Protein AF-A0A976PGD7-F1 (afdb_monomer_lite)

Structure (mmCIF, N/CA/C/O backbone):
data_AF-A0A976PGD7-F1
#
_entry.id   AF-A0A976PGD7-F1
#
loop_
_atom_site.group_PDB
_atom_site.id
_atom_site.type_symbol
_atom_site.label_atom_id
_atom_site.label_alt_id
_atom_site.label_comp_id
_atom_site.label_asym_id
_atom_site.label_entity_id
_atom_site.label_seq_id
_atom_site.pdbx_PDB_ins_code
_atom_site.Cartn_x
_atom_site.Cartn_y
_atom_site.Cartn_z
_atom_site.occupancy
_atom_site.B_iso_or_equiv
_atom_site.auth_seq_id
_atom_site.auth_comp_id
_atom_site.auth_asym_id
_atom_site.auth_atom_id
_atom_site.pdbx_PDB_model_num
ATOM 1 N N . GLU A 1 1 ? 12.360 20.335 -8.677 1.00 41.72 1 GLU A N 1
ATOM 2 C CA . GLU A 1 1 ? 13.414 20.911 -9.540 1.00 41.72 1 GLU A CA 1
ATOM 3 C C . GLU A 1 1 ? 13.644 20.012 -10.758 1.00 41.72 1 GLU A C 1
ATOM 5 O O . GLU A 1 1 ? 14.306 18.990 -10.664 1.00 41.72 1 GLU A O 1
ATOM 10 N N . LYS A 1 2 ? 13.002 20.322 -11.894 1.00 39.16 2 LYS A N 1
ATOM 11 C CA . LYS A 1 2 ? 12.991 19.488 -13.119 1.00 39.16 2 LYS A CA 1
ATOM 12 C C . LYS A 1 2 ? 13.872 20.065 -14.247 1.00 39.16 2 LYS A C 1
ATOM 14 O O . LYS A 1 2 ? 13.615 19.816 -15.417 1.00 39.16 2 LYS A O 1
ATOM 19 N N . GLY A 1 3 ? 14.893 20.855 -13.900 1.00 36.91 3 GLY A N 1
ATOM 20 C CA . GLY A 1 3 ? 15.745 21.578 -14.861 1.00 36.91 3 GLY A CA 1
ATOM 21 C C . GLY A 1 3 ? 17.116 20.948 -15.141 1.00 36.91 3 GLY A C 1
ATOM 22 O O . GLY A 1 3 ? 17.733 21.267 -16.152 1.00 36.91 3 GLY A O 1
ATOM 23 N N . ASN A 1 4 ? 17.591 20.025 -14.296 1.00 44.09 4 ASN A N 1
ATOM 24 C CA . ASN A 1 4 ? 18.990 19.574 -14.355 1.00 44.09 4 ASN A CA 1
ATOM 25 C C . ASN A 1 4 ? 19.287 18.521 -15.437 1.00 44.09 4 ASN A C 1
ATOM 27 O O . ASN A 1 4 ? 20.397 18.477 -15.956 1.00 44.09 4 ASN A O 1
ATOM 31 N N . ASN A 1 5 ? 18.316 17.694 -15.836 1.00 38.00 5 ASN A N 1
ATOM 32 C CA . ASN A 1 5 ? 18.586 16.602 -16.786 1.00 38.00 5 ASN A CA 1
ATOM 33 C C . ASN A 1 5 ? 18.772 17.072 -18.238 1.00 38.00 5 ASN A C 1
ATOM 35 O O . ASN A 1 5 ? 19.527 16.457 -18.988 1.00 38.00 5 ASN A O 1
ATOM 39 N N . ILE A 1 6 ? 18.126 18.172 -18.638 1.00 45.34 6 ILE A N 1
ATOM 40 C CA . ILE A 1 6 ? 18.231 18.709 -20.007 1.00 45.34 6 ILE A CA 1
ATOM 41 C C . ILE A 1 6 ? 19.597 19.380 -20.223 1.00 45.34 6 ILE A C 1
ATOM 43 O O . ILE A 1 6 ? 20.190 19.242 -21.293 1.00 45.34 6 ILE A O 1
ATOM 47 N N . HIS A 1 7 ? 20.131 20.052 -19.197 1.00 39.59 7 HIS A N 1
ATOM 48 C CA . HIS A 1 7 ? 21.458 20.672 -19.247 1.00 39.59 7 HIS A CA 1
ATOM 49 C C . HIS A 1 7 ? 22.585 19.633 -19.338 1.00 39.59 7 HIS A C 1
ATOM 51 O O . HIS A 1 7 ? 23.458 19.768 -20.192 1.00 39.59 7 HIS A O 1
ATOM 57 N N . ILE A 1 8 ? 22.504 18.541 -18.565 1.00 43.41 8 ILE A N 1
ATOM 58 C CA . ILE A 1 8 ? 23.492 17.446 -18.605 1.00 43.41 8 ILE A CA 1
ATOM 59 C C . ILE A 1 8 ? 23.543 16.786 -19.994 1.00 43.41 8 ILE A C 1
ATOM 61 O O . ILE A 1 8 ? 24.615 16.411 -20.472 1.00 43.41 8 ILE A O 1
ATOM 65 N N . PHE A 1 9 ? 22.396 16.658 -20.671 1.00 40.41 9 PHE A N 1
ATOM 66 C CA . PHE A 1 9 ? 22.337 16.093 -22.023 1.00 40.41 9 PHE A CA 1
ATOM 67 C C . PHE A 1 9 ? 22.972 17.022 -23.067 1.00 40.41 9 PHE A C 1
ATOM 69 O O . PHE A 1 9 ? 23.725 16.555 -23.922 1.00 40.41 9 PHE A O 1
ATOM 76 N N . LYS A 1 10 ? 22.725 18.338 -22.969 1.00 41.41 10 LYS A N 1
ATOM 77 C CA . LYS A 1 10 ? 23.320 19.346 -23.863 1.00 41.41 10 LYS A CA 1
ATOM 78 C C . LYS A 1 10 ? 24.846 19.409 -23.746 1.00 41.41 10 LYS A C 1
ATOM 80 O O . LYS A 1 10 ? 25.516 19.495 -24.769 1.00 41.41 10 LYS A O 1
ATOM 85 N N . GLU A 1 11 ? 25.402 19.306 -22.539 1.00 38.56 11 GLU A N 1
ATOM 86 C CA . GLU A 1 11 ? 26.861 19.341 -22.337 1.00 38.56 11 GLU A CA 1
ATOM 87 C C . GLU A 1 11 ? 27.579 18.093 -22.874 1.00 38.56 11 GLU A C 1
ATOM 89 O O . GLU A 1 11 ? 28.714 18.179 -23.343 1.00 38.56 11 GLU A O 1
ATOM 94 N N . LYS A 1 12 ? 26.916 16.931 -22.867 1.00 44.06 12 LYS A N 1
ATOM 95 C CA . LYS A 1 12 ? 27.500 15.666 -23.345 1.00 44.06 12 LYS A CA 1
ATOM 96 C C . LYS A 1 12 ? 27.568 15.558 -24.870 1.00 44.06 12 LYS A C 1
ATOM 98 O O . LYS A 1 12 ? 28.468 14.903 -25.388 1.00 44.06 12 LYS A O 1
ATOM 103 N N . ILE A 1 13 ? 26.643 16.207 -25.580 1.00 45.06 13 ILE A N 1
ATOM 104 C CA . ILE A 1 13 ? 26.586 16.212 -27.052 1.00 45.06 13 ILE A CA 1
ATOM 105 C C . ILE A 1 13 ? 27.773 16.981 -27.664 1.00 45.06 13 ILE A C 1
ATOM 107 O O . ILE A 1 13 ? 28.205 16.665 -28.767 1.00 45.06 13 ILE A O 1
ATOM 111 N N . ILE A 1 14 ? 28.373 17.925 -26.930 1.00 43.06 14 ILE A N 1
ATOM 112 C CA . ILE A 1 14 ? 29.439 18.810 -27.434 1.00 43.06 14 ILE A CA 1
ATOM 113 C C . ILE A 1 14 ? 30.817 18.113 -27.530 1.00 43.06 14 ILE A C 1
ATOM 115 O O . ILE A 1 14 ? 31.740 18.653 -28.134 1.00 43.06 14 ILE A O 1
ATOM 119 N N . ARG A 1 15 ? 30.991 16.895 -26.995 1.00 48.94 15 ARG A N 1
ATOM 120 C CA . ARG A 1 15 ? 32.272 16.157 -27.061 1.00 48.94 15 ARG A CA 1
ATOM 121 C C . ARG A 1 15 ? 32.128 14.745 -27.619 1.00 48.94 15 ARG A C 1
ATOM 123 O O . ARG A 1 15 ? 32.640 13.786 -27.042 1.00 48.94 15 ARG A O 1
ATOM 130 N N . LEU A 1 16 ? 31.455 14.602 -28.755 1.00 52.62 16 LEU A N 1
ATOM 131 C CA . LEU A 1 16 ? 31.712 13.439 -29.599 1.00 52.62 16 LEU A CA 1
ATOM 132 C C . LEU A 1 16 ? 33.096 13.642 -30.229 1.00 52.62 16 LEU A C 1
ATOM 134 O O . LEU A 1 16 ? 33.346 14.657 -30.874 1.00 52.62 16 LEU A O 1
ATOM 138 N N . ALA A 1 17 ? 34.026 12.725 -29.953 1.00 55.81 17 ALA A N 1
ATOM 139 C CA . ALA A 1 17 ? 35.335 12.723 -30.597 1.00 55.81 17 ALA A CA 1
ATOM 140 C C . ALA A 1 17 ? 35.151 12.751 -32.130 1.00 55.81 17 ALA A C 1
ATOM 142 O O . ALA A 1 17 ? 34.206 12.134 -32.624 1.00 55.81 17 ALA A O 1
ATOM 143 N N . PRO A 1 18 ? 36.035 13.431 -32.885 1.00 56.12 18 PRO A N 1
ATOM 144 C CA . PRO A 1 18 ? 35.889 13.608 -34.334 1.00 56.12 18 PRO A CA 1
ATOM 145 C C . PRO A 1 18 ? 35.961 12.296 -35.127 1.00 56.12 18 PRO A C 1
ATOM 147 O O . PRO A 1 18 ? 35.757 12.300 -36.336 1.00 56.12 18 PRO A O 1
ATOM 150 N N . THR A 1 19 ? 36.256 11.176 -34.465 1.00 53.91 19 THR A N 1
ATOM 151 C CA . THR A 1 19 ? 36.315 9.852 -35.070 1.00 53.91 19 THR A CA 1
ATOM 152 C C . THR A 1 19 ? 35.290 8.909 -34.429 1.00 53.91 19 THR A C 1
ATOM 154 O O . THR A 1 19 ? 35.223 8.802 -33.196 1.00 53.91 19 THR A O 1
ATOM 157 N N . PRO A 1 20 ? 34.486 8.196 -35.241 1.00 58.47 20 PRO A N 1
ATOM 158 C CA . PRO A 1 20 ? 33.616 7.136 -34.752 1.00 58.47 20 PRO A CA 1
ATOM 159 C C . PRO A 1 20 ? 34.437 6.088 -33.985 1.00 58.47 20 PRO A C 1
ATOM 161 O O . PRO A 1 20 ? 35.501 5.664 -34.424 1.00 58.47 20 PRO A O 1
ATOM 164 N N . SER A 1 21 ? 33.980 5.685 -32.795 1.00 62.03 21 SER A N 1
ATOM 165 C CA . SER A 1 21 ? 34.685 4.669 -31.994 1.00 62.03 21 SER A CA 1
ATOM 166 C C . SER A 1 21 ? 34.767 3.328 -32.739 1.00 62.03 21 SER A C 1
ATOM 168 O O . SER A 1 21 ? 33.877 3.030 -33.521 1.00 62.03 21 SER A O 1
ATOM 170 N N . ARG A 1 22 ? 35.708 2.438 -32.386 1.00 60.72 22 ARG A N 1
ATOM 171 C CA . ARG A 1 22 ? 35.840 1.052 -32.914 1.00 60.72 22 ARG A CA 1
ATOM 172 C C . ARG A 1 22 ? 34.540 0.216 -32.911 1.00 60.72 22 ARG A C 1
ATOM 174 O O . ARG A 1 22 ? 34.466 -0.845 -33.524 1.00 60.72 22 ARG A O 1
ATOM 181 N N . LYS A 1 23 ? 33.519 0.649 -32.163 1.00 57.34 23 LYS A N 1
ATOM 182 C CA . LYS A 1 23 ? 32.171 0.061 -32.164 1.00 57.34 23 LYS A CA 1
ATOM 183 C C . LYS A 1 23 ? 31.354 0.448 -33.408 1.00 57.34 23 LYS A C 1
ATOM 185 O O . LYS A 1 23 ? 30.539 -0.359 -33.829 1.00 57.34 23 LYS A O 1
ATOM 190 N N . PHE A 1 24 ? 31.576 1.635 -33.976 1.00 62.41 24 PHE A N 1
ATOM 191 C CA . PHE A 1 24 ? 30.969 2.094 -35.228 1.00 62.41 24 PHE A CA 1
ATOM 192 C C . PHE A 1 24 ? 31.509 1.321 -36.427 1.00 62.41 24 PHE A C 1
ATOM 194 O O . PHE A 1 24 ? 30.704 0.889 -37.237 1.00 62.41 24 PHE A O 1
ATOM 201 N N . ASP A 1 25 ? 32.819 1.062 -36.498 1.00 64.06 25 ASP A N 1
ATOM 202 C CA . ASP A 1 25 ? 33.403 0.269 -37.595 1.00 64.06 25 ASP A CA 1
ATOM 203 C C . ASP A 1 25 ? 32.786 -1.136 -37.646 1.00 64.06 25 ASP A C 1
ATOM 205 O O . ASP A 1 25 ? 32.276 -1.567 -38.672 1.00 64.06 25 ASP A O 1
ATOM 209 N N . LYS A 1 26 ? 32.683 -1.797 -36.483 1.00 61.97 26 LYS A N 1
ATOM 210 C CA . LYS A 1 26 ? 31.992 -3.091 -36.366 1.00 61.97 26 LYS A CA 1
ATOM 211 C C . LYS A 1 26 ? 30.505 -3.020 -36.715 1.00 61.97 26 LYS A C 1
ATOM 213 O O . LYS A 1 26 ? 29.946 -4.006 -37.177 1.00 61.97 26 LYS A O 1
ATOM 218 N N . ALA A 1 27 ? 29.845 -1.899 -36.426 1.00 61.59 27 ALA A N 1
ATOM 219 C CA . ALA A 1 27 ? 28.443 -1.709 -36.775 1.00 61.59 27 ALA A CA 1
ATOM 220 C C . ALA A 1 27 ? 28.268 -1.508 -38.287 1.00 61.59 27 ALA A C 1
ATOM 222 O O . ALA A 1 27 ? 27.313 -2.041 -38.838 1.00 61.59 27 ALA A O 1
ATOM 223 N N . LYS A 1 28 ? 29.204 -0.823 -38.961 1.00 62.50 28 LYS A N 1
ATOM 224 C CA . LYS A 1 28 ? 29.228 -0.695 -40.427 1.00 62.50 28 LYS A CA 1
ATOM 225 C C . LYS A 1 28 ? 29.365 -2.067 -41.094 1.00 62.50 28 LYS A C 1
ATOM 227 O O . LYS A 1 28 ? 28.569 -2.380 -41.970 1.00 62.50 28 LYS A O 1
ATOM 232 N N . ASP A 1 29 ? 30.231 -2.940 -40.575 1.00 65.81 29 ASP A N 1
ATOM 233 C CA . ASP A 1 29 ? 30.365 -4.324 -41.071 1.00 65.81 29 ASP A CA 1
ATOM 234 C C . ASP A 1 29 ? 29.074 -5.161 -40.926 1.00 65.81 29 ASP A C 1
ATOM 236 O O . ASP A 1 29 ? 28.815 -6.065 -41.718 1.00 65.81 29 ASP A O 1
ATOM 240 N N . LEU A 1 30 ? 28.271 -4.891 -39.890 1.00 61.97 30 LEU A N 1
ATOM 241 C CA . LEU A 1 30 ? 27.033 -5.619 -39.573 1.00 61.97 30 LEU A CA 1
ATOM 242 C C . LEU A 1 30 ? 25.800 -5.074 -40.299 1.00 61.97 30 LEU A C 1
ATOM 244 O O . LEU A 1 30 ? 24.854 -5.824 -40.536 1.00 61.97 30 LEU A O 1
ATOM 248 N N . ILE A 1 31 ? 25.781 -3.771 -40.572 1.00 63.25 31 ILE A N 1
ATOM 249 C CA . ILE A 1 31 ? 24.605 -3.065 -41.078 1.00 63.25 31 ILE A CA 1
ATOM 250 C C . ILE A 1 31 ? 24.726 -2.869 -42.596 1.00 63.25 31 ILE A C 1
ATOM 252 O O . ILE A 1 31 ? 23.702 -2.948 -43.257 1.00 63.25 31 ILE A O 1
ATOM 256 N N . GLY A 1 32 ? 25.936 -2.752 -43.160 1.00 65.38 32 GLY A N 1
ATOM 257 C CA . GLY A 1 32 ? 26.205 -2.521 -44.586 1.00 65.38 32 GLY A CA 1
ATOM 258 C C . GLY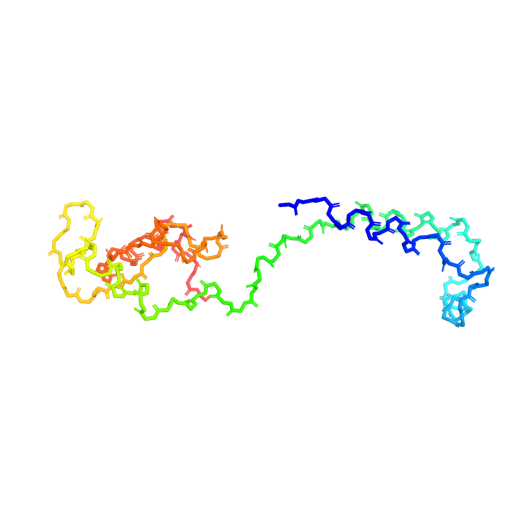 A 1 32 ? 26.767 -1.119 -44.855 1.00 65.38 32 GLY A C 1
ATOM 259 O O . GLY A 1 32 ? 27.071 -0.372 -43.921 1.00 65.38 32 GLY A O 1
ATOM 260 N N . ASP A 1 33 ? 26.875 -0.735 -46.131 1.00 64.50 33 ASP A N 1
ATOM 261 C CA . ASP A 1 33 ? 27.312 0.609 -46.536 1.00 64.50 33 ASP A CA 1
ATOM 262 C C . ASP A 1 33 ? 26.191 1.633 -46.311 1.00 64.50 33 ASP A C 1
ATOM 264 O O . ASP A 1 33 ? 25.392 1.914 -47.200 1.00 64.50 33 ASP A O 1
ATOM 268 N N . TYR A 1 34 ? 26.135 2.189 -45.103 1.00 70.31 34 TYR A N 1
ATOM 269 C CA . TYR A 1 34 ? 25.261 3.310 -44.765 1.00 70.31 34 TYR A CA 1
ATOM 270 C C . TYR A 1 34 ? 26.104 4.553 -44.521 1.00 70.31 34 TYR A C 1
ATOM 272 O O . TYR A 1 34 ? 27.131 4.519 -43.831 1.00 70.31 34 TYR A O 1
ATOM 280 N N . THR A 1 35 ? 25.648 5.673 -45.061 1.00 75.69 35 THR A N 1
ATOM 281 C CA . THR A 1 35 ? 26.211 6.979 -44.746 1.00 75.69 35 THR A CA 1
ATOM 282 C C . THR A 1 35 ? 25.911 7.345 -43.297 1.00 75.69 35 THR A C 1
ATOM 284 O O . THR A 1 35 ? 24.910 6.929 -42.706 1.00 75.69 35 THR A O 1
ATOM 287 N N . ASP A 1 36 ? 26.763 8.187 -42.716 1.00 74.12 36 ASP A N 1
ATOM 288 C CA . ASP A 1 36 ? 26.545 8.673 -41.354 1.00 74.12 36 ASP A CA 1
ATOM 289 C C . ASP A 1 36 ? 25.184 9.401 -41.230 1.00 74.12 36 ASP A C 1
ATOM 291 O O . ASP A 1 36 ? 24.551 9.342 -40.177 1.00 74.12 36 ASP A O 1
ATOM 295 N N . ALA A 1 37 ? 24.690 10.018 -42.312 1.00 75.44 37 ALA A N 1
ATOM 296 C CA . ALA A 1 37 ? 23.375 10.659 -42.365 1.00 75.44 37 ALA A CA 1
ATOM 297 C C . ALA A 1 37 ? 22.216 9.649 -42.285 1.00 75.44 37 ALA A C 1
ATOM 299 O O . ALA A 1 37 ? 21.301 9.842 -41.486 1.00 75.44 37 ALA A O 1
ATOM 300 N N . GLU A 1 38 ? 22.278 8.552 -43.043 1.00 76.50 38 GLU A N 1
ATOM 301 C CA . GLU A 1 38 ? 21.247 7.501 -43.026 1.00 76.50 38 GLU A CA 1
ATOM 302 C C . GLU A 1 38 ? 21.186 6.797 -41.666 1.00 76.50 38 GLU A C 1
ATOM 304 O O . GLU A 1 3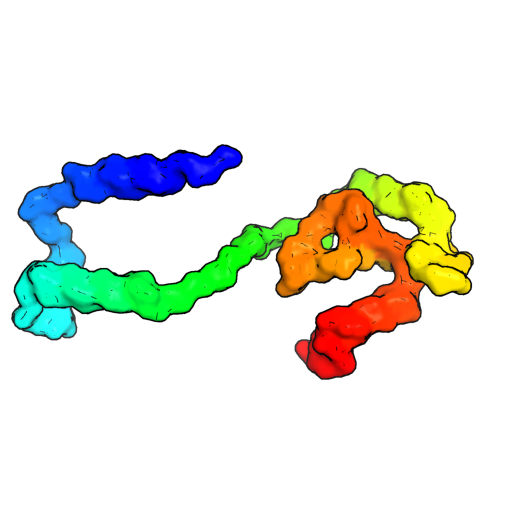8 ? 20.105 6.520 -41.147 1.00 76.50 38 GLU A O 1
ATOM 309 N N . ILE A 1 39 ? 22.343 6.568 -41.034 1.00 75.44 39 ILE A N 1
ATOM 310 C CA . ILE A 1 39 ? 22.408 6.008 -39.678 1.00 75.44 39 ILE A CA 1
ATOM 311 C C . ILE A 1 39 ? 21.735 6.956 -38.680 1.00 75.44 39 ILE A C 1
ATOM 313 O O . ILE A 1 39 ? 20.957 6.511 -37.835 1.00 75.44 39 ILE A O 1
ATOM 317 N N . VAL A 1 40 ? 22.014 8.260 -38.765 1.00 79.19 40 VAL A N 1
ATOM 318 C CA . VAL A 1 40 ? 21.386 9.259 -37.890 1.00 79.19 40 VAL A CA 1
ATOM 319 C C . VAL A 1 40 ? 19.874 9.284 -38.092 1.00 79.19 40 VAL A C 1
ATOM 321 O O . VAL A 1 40 ? 19.146 9.291 -37.103 1.00 79.19 40 VAL A O 1
ATOM 324 N N . GLU A 1 41 ? 19.391 9.246 -39.331 1.00 82.69 41 GLU A N 1
ATOM 325 C CA . GLU A 1 41 ? 17.958 9.254 -39.636 1.00 82.69 41 GLU A CA 1
ATOM 326 C C . GLU A 1 41 ? 17.240 8.025 -39.064 1.00 82.69 41 GLU A C 1
ATOM 328 O O . GLU A 1 41 ? 16.232 8.165 -38.367 1.00 82.69 41 GLU A O 1
ATOM 333 N N . ILE A 1 42 ? 17.816 6.832 -39.247 1.00 77.75 42 ILE A N 1
ATOM 334 C CA . ILE A 1 42 ? 17.293 5.580 -38.682 1.00 77.75 42 ILE A CA 1
ATOM 335 C C . ILE A 1 42 ? 17.256 5.645 -37.151 1.00 77.75 42 ILE A C 1
ATOM 337 O O . ILE A 1 42 ? 16.250 5.291 -36.534 1.00 77.75 42 ILE A O 1
ATOM 341 N N . LEU A 1 43 ? 18.338 6.104 -36.516 1.00 78.69 43 LEU A N 1
ATOM 342 C CA . LEU A 1 43 ? 18.414 6.193 -35.057 1.00 78.69 43 LEU A CA 1
ATOM 343 C C . LEU A 1 43 ? 17.439 7.232 -34.492 1.00 78.69 43 LEU A C 1
ATOM 345 O O . LEU A 1 43 ? 16.852 7.010 -33.430 1.00 78.69 43 LEU A O 1
ATOM 349 N N . VAL A 1 44 ? 17.248 8.355 -35.189 1.00 81.94 44 VAL A N 1
ATOM 350 C CA . VAL A 1 44 ? 16.270 9.381 -34.813 1.00 81.94 44 VAL A CA 1
ATOM 351 C C . VAL A 1 44 ? 14.855 8.824 -34.918 1.00 81.94 44 VAL A C 1
ATOM 353 O O . VAL A 1 44 ? 14.101 8.935 -33.954 1.00 81.94 44 VAL A O 1
ATOM 356 N N . ASP A 1 45 ? 14.500 8.171 -36.024 1.00 80.62 45 ASP A N 1
ATOM 357 C CA . ASP A 1 45 ? 13.175 7.574 -36.211 1.00 80.62 45 ASP A CA 1
ATOM 358 C C . ASP A 1 45 ? 12.889 6.480 -35.169 1.00 80.62 45 ASP A C 1
ATOM 360 O O . ASP A 1 45 ? 11.834 6.492 -34.532 1.00 80.62 45 ASP A O 1
ATOM 364 N N . GLN A 1 46 ? 13.862 5.606 -34.882 1.00 78.19 46 GLN A N 1
ATOM 365 C CA . GLN A 1 46 ? 13.763 4.636 -33.787 1.00 78.19 46 GLN A CA 1
ATOM 366 C C . GLN A 1 46 ? 13.506 5.329 -32.446 1.00 78.19 46 GLN A C 1
ATOM 368 O O . GLN A 1 46 ? 12.573 4.960 -31.732 1.00 78.19 46 GLN A O 1
ATOM 373 N N . LYS A 1 47 ? 14.272 6.377 -32.118 1.00 79.12 47 LYS A N 1
ATOM 374 C CA . LYS A 1 47 ? 14.128 7.092 -30.845 1.00 79.12 47 LYS A CA 1
ATOM 375 C C . LYS A 1 47 ? 12.795 7.826 -30.717 1.00 79.12 47 LYS A C 1
ATOM 377 O O . LYS A 1 47 ? 12.265 7.932 -29.612 1.00 79.12 47 LYS A O 1
ATOM 382 N N . LEU A 1 48 ? 12.257 8.331 -31.826 1.00 80.44 48 LEU A N 1
ATOM 383 C CA . LEU A 1 48 ? 10.955 8.995 -31.871 1.00 80.44 48 LEU A CA 1
ATOM 384 C C . LEU A 1 48 ? 9.787 7.997 -31.796 1.00 80.44 48 LEU A C 1
ATOM 386 O O . LEU A 1 48 ? 8.738 8.345 -31.252 1.00 80.44 48 LEU A O 1
ATOM 390 N N . ARG A 1 49 ? 9.963 6.767 -32.303 1.00 78.00 49 ARG A N 1
ATOM 391 C CA . ARG A 1 49 ? 8.953 5.688 -32.279 1.00 78.00 49 ARG A CA 1
ATOM 392 C C . ARG A 1 49 ? 8.957 4.848 -31.011 1.00 78.00 49 ARG A C 1
ATOM 394 O O . ARG A 1 49 ? 7.975 4.151 -30.760 1.00 78.00 49 ARG A O 1
ATOM 401 N N . GLU A 1 50 ? 10.030 4.881 -30.226 1.00 72.50 50 GLU A N 1
ATOM 402 C CA . GLU A 1 50 ? 10.079 4.197 -28.937 1.00 72.50 50 GLU A CA 1
ATOM 403 C C . GLU A 1 50 ? 8.873 4.630 -28.077 1.00 72.50 50 GLU A C 1
ATOM 405 O O . GLU A 1 50 ? 8.771 5.808 -27.709 1.00 72.50 50 GLU A O 1
ATOM 410 N N . PRO A 1 51 ? 7.942 3.713 -27.730 1.00 59.62 51 PRO A N 1
ATOM 411 C CA . PRO A 1 51 ? 6.887 4.050 -26.792 1.00 59.62 51 PRO A CA 1
ATOM 412 C C . PRO A 1 51 ? 7.571 4.499 -25.507 1.00 59.62 51 PRO A C 1
ATOM 414 O O . PRO A 1 51 ? 8.470 3.812 -25.013 1.00 59.62 51 PRO A O 1
ATOM 417 N N . ARG A 1 52 ? 7.173 5.660 -24.968 1.00 59.94 52 ARG A N 1
ATOM 418 C CA . ARG A 1 52 ? 7.679 6.103 -23.666 1.00 59.94 52 ARG A CA 1
ATOM 419 C C . ARG A 1 52 ? 7.386 4.970 -22.698 1.00 59.94 52 ARG A C 1
ATOM 421 O O . ARG A 1 52 ? 6.219 4.719 -22.394 1.00 59.94 52 ARG A O 1
ATOM 428 N N . ALA A 1 53 ? 8.429 4.262 -22.262 1.00 58.84 53 ALA A N 1
ATOM 429 C CA . ALA A 1 53 ? 8.279 3.303 -21.188 1.00 58.84 53 ALA A CA 1
ATOM 430 C C . ALA A 1 53 ? 7.544 4.056 -20.073 1.00 58.84 53 ALA A C 1
ATOM 432 O O . ALA A 1 53 ? 7.956 5.188 -19.780 1.00 58.84 53 ALA A O 1
ATOM 433 N N . PRO A 1 54 ? 6.450 3.507 -19.507 1.00 57.09 54 PRO A N 1
ATOM 434 C CA . PRO A 1 54 ? 5.815 4.152 -18.369 1.00 57.09 54 PRO A CA 1
ATOM 435 C C . PRO A 1 54 ? 6.936 4.461 -17.389 1.00 57.09 54 PRO A C 1
ATOM 437 O O . PRO A 1 54 ? 7.800 3.598 -17.190 1.00 57.09 54 PRO A O 1
ATOM 440 N N . GLU A 1 55 ? 6.998 5.697 -16.882 1.00 58.84 55 GLU A N 1
ATOM 441 C CA . GLU A 1 55 ? 7.970 6.053 -15.855 1.00 58.84 55 GLU A CA 1
ATOM 442 C C . GLU A 1 55 ? 7.818 4.995 -14.768 1.00 58.84 55 GLU A C 1
ATOM 444 O O . GLU A 1 55 ? 6.819 4.956 -14.049 1.00 58.84 55 GLU A O 1
ATOM 449 N N . ARG A 1 56 ? 8.749 4.035 -14.737 1.00 50.22 56 ARG A N 1
ATOM 450 C CA . ARG A 1 56 ? 8.739 2.960 -13.761 1.00 50.22 56 ARG A CA 1
ATOM 451 C C . ARG A 1 56 ? 9.142 3.641 -12.471 1.00 50.22 56 ARG A C 1
ATOM 453 O O . ARG A 1 56 ? 10.328 3.689 -12.151 1.00 50.22 56 ARG A O 1
ATOM 460 N N . GLY A 1 57 ? 8.149 4.222 -11.790 1.00 49.34 57 GLY A N 1
ATOM 461 C CA . GLY A 1 57 ? 8.260 4.705 -10.425 1.00 49.34 57 GLY A CA 1
ATOM 462 C C . GLY A 1 57 ? 9.021 3.640 -9.656 1.00 49.34 57 GLY A C 1
ATOM 463 O O . GLY A 1 57 ? 8.672 2.460 -9.731 1.00 49.34 57 GLY A O 1
ATOM 464 N N . SER A 1 58 ? 10.152 4.046 -9.086 1.00 52.31 58 SER A N 1
ATOM 465 C CA . SER A 1 58 ? 11.249 3.184 -8.657 1.00 52.31 58 SER A CA 1
ATOM 466 C C . SER A 1 58 ? 10.754 1.911 -7.963 1.00 52.31 58 SER A C 1
ATOM 468 O O . SER A 1 58 ? 10.413 1.857 -6.778 1.00 52.31 58 SER A O 1
ATOM 470 N N . SER A 1 59 ? 10.727 0.830 -8.740 1.00 58.62 59 SER A N 1
ATOM 471 C CA . SER A 1 59 ? 10.380 -0.495 -8.265 1.00 58.62 59 SER A CA 1
ATOM 472 C C . SER A 1 59 ? 11.512 -0.990 -7.369 1.00 58.62 59 SER A C 1
ATOM 474 O O . SER A 1 59 ? 12.534 -1.463 -7.863 1.00 58.62 59 SER A O 1
ATOM 476 N N . LYS A 1 60 ? 11.323 -0.827 -6.057 1.00 51.53 60 LYS A N 1
ATOM 477 C CA . LYS A 1 60 ? 11.799 -1.712 -4.973 1.00 51.53 60 LYS A CA 1
ATOM 478 C C . LYS A 1 60 ? 11.222 -1.311 -3.605 1.00 51.53 60 LYS A C 1
ATOM 480 O O . LYS A 1 60 ? 11.086 -2.181 -2.754 1.00 51.53 60 LYS A O 1
ATOM 485 N N . PHE A 1 61 ? 10.784 -0.057 -3.423 1.00 54.12 61 PHE A N 1
ATOM 486 C CA . PHE A 1 61 ? 10.330 0.456 -2.116 1.00 54.12 61 PHE A CA 1
ATOM 487 C C . PHE A 1 61 ? 8.823 0.741 -1.990 1.00 54.12 61 PHE A C 1
ATOM 489 O O . PHE A 1 61 ? 8.330 0.843 -0.872 1.00 54.12 61 PHE A O 1
ATOM 496 N N . GLY A 1 62 ? 8.058 0.793 -3.088 1.00 62.81 62 GLY A N 1
ATOM 497 C CA . GLY A 1 62 ? 6.644 1.214 -3.056 1.00 62.81 62 GLY A CA 1
ATOM 498 C C . GLY A 1 62 ? 5.708 0.373 -2.172 1.00 62.81 62 GLY A C 1
ATOM 499 O O . GLY A 1 62 ? 4.704 0.883 -1.700 1.00 62.81 62 GLY A O 1
ATOM 500 N N . ARG A 1 63 ? 6.035 -0.896 -1.880 1.00 71.88 63 ARG A N 1
ATOM 501 C CA . ARG A 1 63 ? 5.221 -1.742 -0.978 1.00 71.88 63 ARG A CA 1
ATOM 502 C C . ARG A 1 63 ? 5.670 -1.723 0.483 1.00 71.88 63 ARG A C 1
ATOM 504 O O . ARG A 1 63 ? 4.908 -2.149 1.347 1.00 71.88 63 ARG A O 1
ATOM 511 N N . TYR A 1 64 ? 6.903 -1.305 0.770 1.00 88.56 64 TYR A N 1
ATOM 512 C CA . TYR A 1 64 ? 7.410 -1.324 2.139 1.00 88.56 64 TYR A CA 1
ATOM 513 C C . TYR A 1 64 ? 6.948 -0.071 2.881 1.00 88.56 64 TYR A C 1
ATOM 515 O O . TYR A 1 64 ? 7.433 1.028 2.630 1.00 88.56 64 TYR A O 1
ATOM 523 N N . ILE A 1 65 ? 6.012 -0.256 3.807 1.00 90.38 65 ILE A N 1
ATOM 524 C CA . ILE A 1 65 ? 5.552 0.783 4.730 1.00 90.38 65 ILE A CA 1
ATOM 525 C C . ILE A 1 65 ? 6.391 0.662 6.006 1.00 90.38 65 ILE A C 1
ATOM 527 O O . ILE A 1 65 ? 6.429 -0.420 6.609 1.00 90.38 65 ILE A O 1
ATOM 531 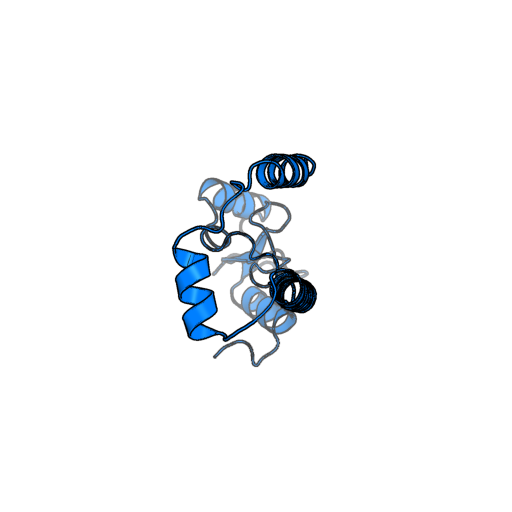N N . SER A 1 66 ? 7.066 1.744 6.406 1.00 94.00 66 SER A N 1
ATOM 532 C CA . SER A 1 66 ? 7.877 1.767 7.630 1.00 94.00 66 SER A CA 1
ATOM 533 C C . SER A 1 66 ? 7.019 1.508 8.869 1.00 94.00 66 SER A C 1
ATOM 535 O O . SER A 1 66 ? 5.806 1.724 8.859 1.00 94.00 66 SER A O 1
ATOM 537 N N . LYS A 1 67 ? 7.635 1.030 9.954 1.00 96.69 67 LYS A N 1
ATOM 538 C CA . LYS A 1 67 ? 6.907 0.736 11.194 1.00 96.69 67 LYS A CA 1
ATOM 539 C C . LYS A 1 67 ? 6.257 1.998 11.765 1.00 96.69 67 LYS A C 1
ATOM 541 O O . LYS A 1 67 ? 5.095 1.960 12.144 1.00 96.69 67 LYS A O 1
ATOM 546 N N . GLU A 1 68 ? 6.978 3.112 11.741 1.00 96.88 68 GLU A N 1
ATOM 547 C CA . GLU A 1 68 ? 6.520 4.408 12.237 1.00 96.88 68 GLU A CA 1
ATOM 548 C C . GLU A 1 68 ? 5.271 4.871 11.482 1.00 96.88 68 GLU A C 1
ATOM 550 O O . GLU A 1 68 ? 4.299 5.316 12.091 1.00 96.88 68 GLU A O 1
ATOM 555 N N . LEU A 1 69 ? 5.266 4.705 10.155 1.00 96.06 69 LEU A N 1
ATOM 556 C CA . LEU A 1 69 ? 4.126 5.059 9.319 1.00 96.06 69 LEU A CA 1
ATOM 557 C C . LEU A 1 69 ? 2.940 4.113 9.548 1.00 96.06 69 LEU A C 1
ATOM 559 O O . LEU A 1 69 ? 1.803 4.575 9.617 1.00 96.06 69 LEU A O 1
ATOM 563 N N . LYS A 1 70 ? 3.179 2.807 9.735 1.00 97.19 70 LYS A N 1
ATOM 564 C CA . LYS A 1 70 ? 2.115 1.862 10.117 1.00 97.19 70 LYS A CA 1
ATOM 565 C C . LYS A 1 70 ? 1.468 2.272 11.437 1.00 97.19 70 LYS A C 1
ATOM 567 O O . LYS A 1 70 ? 0.246 2.383 11.504 1.00 97.19 70 LYS A O 1
ATOM 572 N N . ASP A 1 71 ? 2.279 2.530 12.460 1.00 98.19 71 ASP A N 1
ATOM 573 C CA . ASP A 1 71 ? 1.806 2.918 13.790 1.00 98.19 71 ASP A CA 1
ATOM 574 C C . ASP A 1 71 ? 1.017 4.234 13.734 1.00 98.19 71 ASP A C 1
ATOM 576 O O . ASP A 1 71 ? -0.034 4.351 14.365 1.00 98.19 71 ASP A O 1
ATOM 580 N N . PHE A 1 72 ? 1.486 5.208 12.948 1.00 98.25 72 PHE A N 1
ATOM 581 C CA . PHE A 1 72 ? 0.771 6.460 12.705 1.00 98.25 72 PHE A CA 1
ATOM 582 C C . PHE A 1 72 ? -0.617 6.217 12.095 1.00 98.25 72 PHE A C 1
ATOM 584 O O . PHE A 1 72 ? -1.618 6.693 12.633 1.00 98.25 72 PHE A O 1
ATOM 591 N N . VAL A 1 73 ? -0.689 5.444 11.007 1.00 98.06 73 VAL A N 1
ATOM 592 C CA . VAL A 1 73 ? -1.939 5.166 10.282 1.00 98.06 73 VAL A CA 1
ATOM 593 C C . VAL A 1 73 ? -2.933 4.404 11.169 1.00 98.06 73 VAL A C 1
ATOM 595 O O . VAL A 1 73 ? -4.105 4.772 11.233 1.00 98.06 73 VAL A O 1
ATOM 598 N N . PHE A 1 74 ? -2.472 3.410 11.937 1.00 98.38 74 PHE A N 1
ATOM 599 C CA . PHE A 1 74 ? -3.326 2.679 12.883 1.00 98.38 74 PHE A CA 1
ATOM 600 C C . PHE A 1 74 ? -3.873 3.557 14.011 1.00 98.38 74 PHE A C 1
ATOM 602 O O . PHE A 1 74 ? -5.056 3.455 14.349 1.00 98.38 74 PHE A O 1
ATOM 609 N N . LYS A 1 75 ? -3.039 4.438 14.576 1.00 98.31 75 LYS A N 1
ATOM 610 C CA . LYS A 1 75 ? -3.468 5.385 15.614 1.00 98.31 75 LYS A CA 1
ATOM 611 C C . LYS A 1 75 ? -4.489 6.381 15.072 1.00 98.31 75 LYS A C 1
ATOM 613 O O . LYS A 1 75 ? -5.508 6.601 15.724 1.00 98.31 75 LYS A O 1
ATOM 618 N N . ARG A 1 76 ? -4.257 6.934 13.874 1.00 97.94 76 ARG A N 1
ATOM 619 C CA . ARG A 1 76 ? -5.199 7.842 13.194 1.00 97.94 76 ARG A CA 1
ATOM 620 C C . ARG A 1 76 ? -6.563 7.178 13.006 1.00 97.94 76 ARG A C 1
ATOM 622 O O . ARG A 1 76 ? -7.581 7.766 13.361 1.00 97.94 76 ARG A O 1
ATOM 629 N N . ALA A 1 77 ? -6.563 5.931 12.542 1.00 97.50 77 ALA A N 1
ATOM 630 C CA . ALA A 1 77 ? -7.766 5.128 12.340 1.00 97.50 77 ALA A CA 1
ATOM 631 C C . ALA A 1 77 ? -8.414 4.628 13.646 1.00 97.50 77 ALA A C 1
ATOM 633 O O . ALA A 1 77 ? -9.384 3.873 13.607 1.00 97.50 77 ALA A O 1
ATOM 634 N N . LYS A 1 78 ? -7.869 4.987 14.820 1.00 98.00 78 LYS A N 1
ATOM 635 C CA . LYS A 1 78 ? -8.323 4.519 16.142 1.00 98.00 78 LYS A CA 1
ATOM 636 C C . LYS A 1 78 ? -8.438 2.990 16.224 1.00 98.00 78 LYS A C 1
ATOM 638 O O . LYS A 1 78 ? -9.320 2.472 16.908 1.00 98.00 78 LYS A O 1
ATOM 643 N N . HIS A 1 79 ? -7.555 2.275 15.52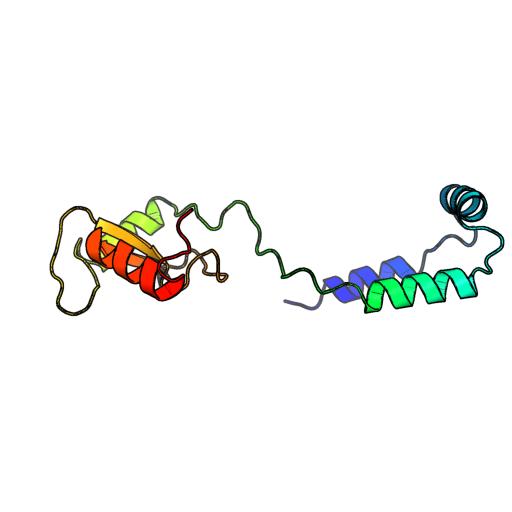0 1.00 98.12 79 HIS A N 1
ATOM 644 C CA . HIS A 1 79 ? -7.605 0.817 15.377 1.00 98.12 79 HIS A CA 1
ATOM 645 C C . HIS A 1 79 ? -8.999 0.298 14.958 1.00 98.12 79 HIS A C 1
ATOM 647 O O . HIS A 1 79 ? -9.508 -0.669 15.526 1.00 98.12 79 HIS A O 1
ATOM 653 N N . SER A 1 80 ? -9.622 0.954 13.977 1.00 98.31 80 SER A N 1
ATOM 654 C CA . SER A 1 80 ? -10.907 0.575 13.384 1.00 98.31 80 SER A CA 1
ATOM 655 C C . SER A 1 80 ? -10.842 0.677 11.861 1.00 98.31 80 SER A C 1
ATOM 657 O O . SER A 1 80 ? -10.030 1.420 11.313 1.00 98.31 80 SER A O 1
ATOM 659 N N . CYS A 1 81 ? -11.696 -0.075 11.172 1.00 98.50 81 CYS A N 1
ATOM 660 C CA . CYS A 1 81 ? -11.909 0.073 9.737 1.00 98.50 81 CYS A CA 1
ATOM 661 C C . CYS A 1 81 ? -12.390 1.501 9.412 1.00 98.50 81 CYS A C 1
ATOM 663 O O . CYS A 1 81 ? -13.338 1.978 10.026 1.00 98.50 81 CYS A O 1
ATOM 665 N N . GLU A 1 82 ? -11.778 2.148 8.420 1.00 97.94 82 GLU A N 1
ATOM 666 C CA . GLU A 1 82 ? -12.126 3.490 7.915 1.00 97.94 82 GLU A CA 1
ATOM 667 C C . GLU A 1 82 ? -13.094 3.421 6.714 1.00 97.94 82 GLU A C 1
ATOM 669 O O . GLU A 1 82 ? -13.185 4.352 5.920 1.00 97.94 82 GLU A O 1
ATOM 674 N N . PHE A 1 83 ? -13.788 2.293 6.528 1.00 97.56 83 PHE A N 1
ATOM 675 C CA . PHE A 1 83 ? -14.810 2.169 5.487 1.00 97.56 83 PHE A CA 1
ATOM 676 C C . PHE A 1 83 ? -16.138 2.694 6.030 1.00 97.56 83 PHE A C 1
ATOM 678 O O . PHE A 1 83 ? -16.512 2.351 7.152 1.00 97.56 83 PHE A O 1
ATOM 685 N N . GLU A 1 84 ? -16.855 3.483 5.232 1.00 95.81 84 GLU A N 1
ATOM 686 C CA . GLU A 1 84 ? -18.125 4.099 5.625 1.00 95.81 84 GLU A CA 1
ATOM 687 C C . GLU A 1 84 ? -19.126 3.061 6.159 1.00 95.81 84 GLU A C 1
ATOM 689 O O . GLU A 1 84 ? -19.404 2.045 5.522 1.00 95.81 84 GLU A O 1
ATOM 694 N N . GLY A 1 85 ? -19.653 3.304 7.362 1.00 95.88 85 GLY A N 1
ATOM 695 C CA . GLY A 1 85 ? -20.588 2.396 8.035 1.00 95.88 85 GLY A CA 1
ATOM 696 C C . GLY A 1 85 ? -19.960 1.147 8.672 1.00 95.88 85 GLY A C 1
ATOM 697 O O . GLY A 1 85 ? -20.689 0.323 9.224 1.00 95.88 85 GLY A O 1
ATOM 698 N N . CYS A 1 86 ? -18.632 0.989 8.648 1.00 97.31 86 CYS A N 1
ATOM 699 C CA . CYS A 1 86 ? -17.935 -0.126 9.290 1.00 97.31 86 CYS A CA 1
ATOM 700 C C . CYS A 1 86 ? -17.242 0.300 10.593 1.00 97.31 86 CYS A C 1
ATOM 702 O O . CYS A 1 86 ? -16.540 1.300 10.632 1.00 97.31 86 CYS A O 1
ATOM 704 N N . ASN A 1 87 ? -17.375 -0.513 11.646 1.00 94.44 87 ASN A N 1
ATOM 705 C CA . ASN A 1 87 ? -16.697 -0.319 12.939 1.00 94.44 87 ASN A CA 1
ATOM 706 C C . ASN A 1 87 ? -15.886 -1.557 13.371 1.00 94.44 87 ASN A C 1
ATOM 708 O O . ASN A 1 87 ? -15.667 -1.785 14.562 1.00 94.44 87 ASN A O 1
ATOM 712 N N . GLU A 1 88 ? -15.488 -2.403 12.416 1.00 97.81 88 GLU A N 1
ATOM 713 C CA . GLU A 1 88 ? -14.695 -3.602 12.700 1.00 97.81 88 GLU A CA 1
ATOM 714 C C . GLU A 1 88 ? -13.310 -3.218 13.238 1.00 97.81 88 GLU A C 1
ATOM 716 O O . GLU A 1 88 ? -12.664 -2.307 12.720 1.00 97.81 88 GLU A O 1
ATOM 721 N N . LYS A 1 89 ? -12.848 -3.938 14.264 1.00 97.69 89 LYS A N 1
ATOM 722 C CA . LYS A 1 89 ? -11.561 -3.710 14.946 1.00 97.69 89 LYS A CA 1
ATOM 723 C C . LYS A 1 89 ? -10.600 -4.893 14.817 1.00 97.69 89 LYS A C 1
ATOM 725 O O . LYS A 1 89 ? -9.468 -4.829 15.290 1.00 97.69 89 LYS A O 1
ATOM 730 N N . ARG A 1 90 ? -11.042 -5.993 14.205 1.00 96.56 90 ARG A N 1
ATOM 731 C CA . ARG A 1 90 ? -10.266 -7.221 14.004 1.00 96.56 90 ARG A CA 1
ATOM 732 C C . ARG A 1 90 ? -9.796 -7.338 12.560 1.00 96.56 90 ARG A C 1
ATOM 734 O O . ARG A 1 90 ? -10.394 -6.779 11.644 1.00 96.56 90 ARG A O 1
ATOM 741 N N . PHE A 1 91 ? -8.720 -8.104 12.367 1.00 96.88 91 PHE A N 1
ATOM 742 C CA . PHE A 1 91 ? -8.155 -8.419 11.046 1.00 96.88 91 PHE A CA 1
ATOM 743 C C . PHE A 1 91 ? -7.931 -7.177 10.171 1.00 96.88 91 PHE A C 1
ATOM 745 O O . PHE A 1 91 ? -8.221 -7.174 8.973 1.00 96.88 91 PHE A O 1
ATOM 752 N N . LEU A 1 92 ? -7.449 -6.107 10.803 1.00 98.19 92 LEU A N 1
ATOM 753 C CA . LEU A 1 92 ? -7.194 -4.834 10.154 1.00 98.19 92 LEU A CA 1
ATOM 754 C C . LEU A 1 92 ? -5.929 -4.903 9.298 1.00 98.19 92 LEU A C 1
ATOM 756 O O . LEU A 1 92 ? -4.929 -5.518 9.669 1.00 98.19 92 LEU A O 1
ATOM 760 N N . GLN A 1 93 ? -5.982 -4.245 8.151 1.00 97.44 93 GLN A N 1
ATOM 761 C CA . GLN A 1 93 ? -4.941 -4.205 7.139 1.00 97.44 93 GLN A CA 1
ATOM 762 C C . GLN A 1 93 ? -4.779 -2.765 6.666 1.00 97.44 93 GLN A C 1
ATOM 764 O O . GLN A 1 93 ? -5.754 -2.020 6.582 1.00 97.44 93 GLN A O 1
ATOM 769 N N . ILE A 1 94 ? -3.544 -2.376 6.357 1.00 97.25 94 ILE A N 1
ATOM 770 C CA . ILE A 1 94 ? -3.285 -1.090 5.714 1.00 97.25 94 ILE A CA 1
ATOM 771 C C . ILE A 1 94 ? -3.488 -1.266 4.210 1.00 97.25 94 ILE A C 1
ATOM 773 O O . ILE A 1 94 ? -2.896 -2.161 3.605 1.00 97.25 94 ILE A O 1
ATOM 777 N N . ASP A 1 95 ? -4.323 -0.409 3.641 1.00 96.50 95 ASP A N 1
ATOM 778 C CA . ASP A 1 95 ? -4.654 -0.340 2.224 1.00 96.50 95 ASP A CA 1
ATOM 779 C C . ASP A 1 95 ? -4.188 0.998 1.640 1.00 96.50 95 ASP A C 1
ATOM 781 O O . ASP A 1 95 ? -4.182 2.026 2.323 1.00 96.50 95 ASP A O 1
ATOM 785 N N . HIS A 1 96 ? -3.820 0.976 0.363 1.00 95.62 96 HIS A N 1
ATOM 786 C CA . HIS A 1 96 ? -3.505 2.174 -0.404 1.00 95.62 96 HIS A CA 1
ATOM 787 C C . HIS A 1 96 ? -4.757 2.639 -1.149 1.00 95.62 96 HIS A C 1
ATOM 789 O O . HIS A 1 96 ? -5.263 1.913 -2.005 1.00 95.62 96 HIS A O 1
ATOM 795 N N . ILE A 1 97 ? -5.217 3.865 -0.889 1.00 95.44 97 ILE A N 1
ATOM 796 C CA . ILE A 1 97 ? -6.378 4.469 -1.566 1.00 95.44 97 ILE A CA 1
ATOM 797 C C . ILE A 1 97 ? -6.151 4.494 -3.083 1.00 95.44 97 ILE A C 1
ATOM 799 O O . ILE A 1 97 ? -6.995 4.037 -3.853 1.00 95.44 97 ILE A O 1
ATOM 803 N N . ILE A 1 98 ? -4.979 4.968 -3.507 1.00 93.50 98 ILE A N 1
ATOM 804 C CA . ILE A 1 98 ? -4.436 4.767 -4.849 1.00 93.50 98 ILE A CA 1
ATOM 805 C C . ILE A 1 98 ? -3.443 3.612 -4.747 1.00 93.50 98 ILE A C 1
ATOM 807 O O . ILE A 1 98 ? -2.397 3.787 -4.123 1.00 93.50 98 ILE A O 1
ATOM 811 N N . PRO A 1 99 ? -3.703 2.436 -5.344 1.00 92.06 99 PRO A N 1
ATOM 812 C CA . PRO A 1 99 ? -2.786 1.311 -5.220 1.00 92.06 99 PRO A CA 1
ATOM 813 C C . PRO A 1 99 ? -1.412 1.579 -5.825 1.00 92.06 99 PRO A C 1
ATOM 815 O O . PRO A 1 99 ? -1.287 2.255 -6.845 1.00 92.06 99 PRO A O 1
ATOM 818 N N . VAL A 1 100 ? -0.388 0.920 -5.278 1.00 90.19 100 VAL A N 1
ATOM 819 C CA . VAL A 1 100 ? 0.995 0.976 -5.791 1.00 90.19 100 VAL A CA 1
ATOM 820 C C . VAL A 1 100 ? 1.070 0.650 -7.290 1.00 90.19 100 VAL A C 1
ATOM 822 O O . VAL A 1 100 ? 1.795 1.303 -8.032 1.00 90.19 100 VAL A O 1
ATOM 825 N N . ALA A 1 101 ? 0.279 -0.319 -7.769 1.00 86.56 101 ALA A N 1
ATOM 826 C CA . ALA A 1 101 ? 0.230 -0.687 -9.190 1.00 86.56 101 ALA A CA 1
ATOM 827 C C . ALA A 1 101 ? -0.304 0.434 -10.108 1.00 86.56 101 ALA A C 1
ATOM 829 O O . ALA A 1 101 ? -0.073 0.392 -11.311 1.00 86.56 101 ALA A O 1
ATOM 830 N N . LYS A 1 102 ? -0.997 1.431 -9.544 1.00 87.88 102 LYS A N 1
ATOM 831 C CA . LYS A 1 102 ? -1.476 2.642 -10.226 1.00 87.88 102 LYS A CA 1
ATOM 832 C C . LYS A 1 102 ? -0.642 3.884 -9.868 1.00 87.88 102 LYS A C 1
ATOM 834 O O . LYS A 1 102 ? -1.088 4.999 -10.102 1.00 87.88 102 LYS A O 1
ATOM 839 N N . GLY A 1 103 ? 0.556 3.697 -9.305 1.00 86.81 103 GLY A N 1
ATOM 840 C CA . GLY A 1 103 ? 1.470 4.787 -8.950 1.00 86.81 103 GLY A CA 1
ATOM 841 C C . GLY A 1 103 ? 1.249 5.393 -7.563 1.00 86.81 103 GLY A C 1
ATOM 842 O O . GLY A 1 103 ? 1.781 6.460 -7.286 1.00 86.81 103 GLY A O 1
ATOM 843 N N . GLY A 1 104 ? 0.479 4.741 -6.691 1.00 90.19 104 GLY A N 1
ATOM 844 C CA . GLY A 1 104 ? 0.281 5.212 -5.323 1.00 90.19 104 GLY A CA 1
ATOM 845 C C . GLY A 1 104 ? 1.541 5.172 -4.461 1.00 90.19 104 GLY A C 1
ATOM 846 O O . GLY A 1 104 ? 2.286 4.190 -4.477 1.00 90.19 104 GLY A O 1
ATOM 847 N N . GLU A 1 105 ? 1.737 6.224 -3.669 1.00 91.12 105 GLU A N 1
ATOM 848 C CA . GLU A 1 105 ? 2.881 6.392 -2.771 1.00 91.12 105 GLU A CA 1
ATOM 849 C C . GLU A 1 105 ? 2.566 5.960 -1.326 1.00 91.12 105 GLU A C 1
ATOM 851 O O . GLU A 1 105 ? 1.405 5.829 -0.931 1.00 91.12 105 GLU A O 1
ATOM 856 N N . ASN A 1 106 ? 3.611 5.766 -0.513 1.00 93.00 106 ASN A N 1
ATOM 857 C CA . ASN A 1 106 ? 3.503 5.490 0.925 1.00 93.00 106 ASN A CA 1
ATOM 858 C C . ASN A 1 106 ? 3.395 6.792 1.730 1.00 93.00 106 ASN A C 1
ATOM 860 O O . ASN A 1 106 ? 4.256 7.084 2.559 1.00 93.00 106 ASN A O 1
ATOM 864 N N . THR A 1 107 ? 2.358 7.582 1.472 1.00 93.56 107 THR A N 1
ATOM 865 C CA . THR A 1 107 ? 2.069 8.801 2.236 1.00 93.56 107 THR A CA 1
ATOM 866 C C . THR A 1 107 ? 0.940 8.551 3.238 1.00 93.56 107 THR A C 1
ATOM 868 O O . THR A 1 107 ? 0.053 7.738 2.963 1.00 93.56 107 THR A O 1
ATOM 871 N N . PRO A 1 108 ? 0.928 9.221 4.403 1.00 95.06 108 PRO A N 1
ATOM 872 C CA . PRO A 1 108 ? -0.163 9.092 5.369 1.00 95.06 108 PRO A CA 1
ATOM 873 C C . PRO A 1 108 ? -1.556 9.353 4.775 1.00 95.06 108 PRO A C 1
ATOM 875 O O . PRO A 1 108 ? -2.539 8.752 5.208 1.00 95.06 108 PRO A O 1
ATOM 878 N N . GLU A 1 109 ? -1.641 10.224 3.771 1.00 96.06 109 GLU A N 1
ATOM 879 C CA . GLU A 1 109 ? -2.877 10.605 3.087 1.00 96.06 109 GLU A CA 1
ATOM 880 C C . GLU A 1 109 ? -3.355 9.523 2.117 1.00 96.06 109 GLU A C 1
ATOM 882 O O . GLU A 1 109 ? -4.556 9.377 1.919 1.00 96.06 109 GLU A O 1
ATOM 887 N N . ASN A 1 110 ? -2.436 8.751 1.526 1.00 96.19 110 ASN A N 1
ATOM 888 C CA . ASN A 1 110 ? -2.772 7.662 0.607 1.00 96.19 110 ASN A CA 1
ATOM 889 C C . ASN A 1 110 ? -2.993 6.320 1.324 1.00 96.19 110 ASN A C 1
ATOM 891 O O . ASN A 1 110 ? -3.415 5.348 0.699 1.00 96.19 110 ASN A O 1
ATOM 895 N N . LEU A 1 111 ? -2.708 6.240 2.624 1.00 97.25 111 LEU A N 1
ATOM 896 C CA . LEU A 1 111 ? -2.901 5.035 3.423 1.00 97.25 111 LEU A CA 1
ATOM 897 C C . LEU A 1 111 ? -4.178 5.121 4.264 1.00 97.25 111 LEU A C 1
ATOM 899 O O . LEU A 1 111 ? -4.511 6.161 4.837 1.00 97.25 111 LEU A O 1
ATOM 903 N N . ARG A 1 112 ? -4.868 3.988 4.382 1.00 97.56 112 ARG A N 1
ATOM 904 C CA . ARG A 1 112 ? -6.033 3.803 5.257 1.00 97.56 112 ARG A CA 1
ATOM 905 C C . ARG A 1 112 ? -6.034 2.430 5.914 1.00 97.56 112 ARG A C 1
ATOM 907 O O . ARG A 1 112 ? -5.353 1.520 5.447 1.00 97.56 112 ARG A O 1
ATOM 914 N N . VAL A 1 113 ? -6.812 2.264 6.975 1.00 98.50 113 VAL A N 1
ATOM 915 C CA . VAL A 1 113 ? -7.011 0.983 7.661 1.00 98.50 113 VAL A CA 1
ATOM 916 C C . VAL A 1 113 ? -8.358 0.388 7.272 1.00 98.50 113 VAL A C 1
ATOM 918 O O . VAL A 1 113 ? -9.396 1.013 7.456 1.00 98.50 113 VAL A O 1
ATOM 921 N N . LEU A 1 114 ? -8.361 -0.847 6.777 1.00 98.44 114 LEU A N 1
ATOM 922 C CA . LEU A 1 114 ? -9.569 -1.596 6.432 1.00 98.44 114 LEU A CA 1
ATOM 923 C C . LEU A 1 114 ? -9.580 -2.960 7.122 1.00 98.44 114 LEU A C 1
ATOM 925 O O . LEU A 1 114 ? -8.530 -3.560 7.332 1.00 98.44 114 LEU A O 1
ATOM 929 N N . CYS A 1 115 ? -10.759 -3.498 7.434 1.00 98.50 115 CYS A N 1
ATOM 930 C CA . CYS A 1 115 ? -10.872 -4.919 7.765 1.00 98.50 115 CYS A CA 1
ATOM 931 C C . CYS A 1 115 ? -10.622 -5.782 6.518 1.00 98.50 115 CYS A C 1
ATOM 933 O O . CYS A 1 115 ? -10.759 -5.308 5.387 1.00 98.50 115 CYS A O 1
ATOM 935 N N . ALA A 1 116 ? -10.303 -7.064 6.710 1.00 97.25 116 ALA A N 1
ATOM 936 C CA . ALA A 1 116 ? -10.021 -7.989 5.610 1.00 97.25 116 ALA A CA 1
ATOM 937 C C . ALA A 1 116 ? -11.105 -7.991 4.508 1.00 97.25 116 ALA A C 1
ATOM 939 O O . ALA A 1 116 ? -10.772 -7.971 3.324 1.00 97.25 116 ALA A O 1
ATOM 940 N N . ASN A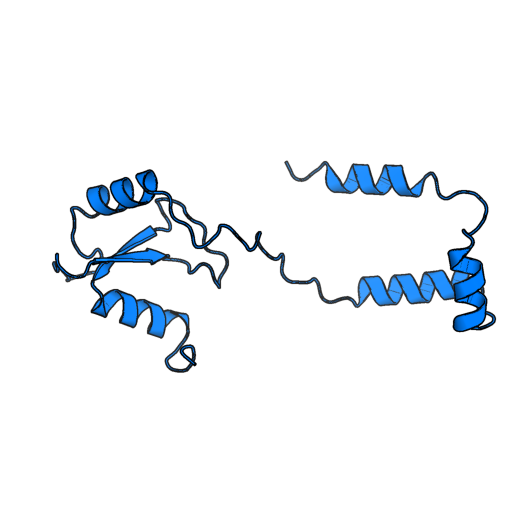 1 117 ? -12.390 -7.936 4.885 1.00 96.81 117 ASN A N 1
ATOM 941 C CA . ASN A 1 117 ? -13.506 -7.916 3.933 1.00 96.81 117 ASN A CA 1
ATOM 942 C C . ASN A 1 117 ? -13.526 -6.636 3.080 1.00 96.81 117 ASN A C 1
ATOM 944 O O . ASN A 1 117 ? -13.593 -6.701 1.853 1.00 96.81 117 ASN A O 1
ATOM 948 N N . HIS A 1 118 ? -13.407 -5.461 3.709 1.00 98.00 118 HIS A N 1
ATOM 949 C CA . HIS A 1 118 ? -13.387 -4.195 2.973 1.00 98.00 118 HIS A CA 1
ATOM 950 C C . HIS A 1 118 ? -12.103 -4.007 2.167 1.00 98.00 118 HIS A C 1
ATOM 952 O O . HIS A 1 118 ? -12.155 -3.424 1.086 1.00 98.00 118 HIS A O 1
ATOM 958 N N . ASN A 1 119 ? -10.972 -4.545 2.630 1.00 96.69 119 ASN A N 1
ATOM 959 C CA . ASN A 1 119 ? -9.751 -4.554 1.835 1.00 96.69 119 ASN A CA 1
ATOM 960 C C . ASN A 1 119 ? -9.923 -5.406 0.566 1.00 96.69 119 ASN A C 1
ATOM 962 O O . ASN A 1 119 ? -9.584 -4.972 -0.533 1.00 96.69 119 ASN A O 1
ATOM 966 N N . GLN A 1 120 ? -10.520 -6.597 0.677 1.00 95.00 120 GLN A N 1
ATOM 967 C CA . GLN A 1 120 ? -10.832 -7.425 -0.490 1.00 95.00 120 GLN A CA 1
ATOM 968 C C . GLN A 1 120 ? -11.813 -6.724 -1.440 1.00 95.00 120 GLN A C 1
ATOM 970 O O . GLN A 1 120 ? -11.569 -6.690 -2.648 1.00 95.00 120 GLN A O 1
ATOM 975 N N . TYR A 1 121 ? -12.873 -6.115 -0.903 1.00 95.50 121 TYR A N 1
ATOM 976 C CA . TYR A 1 121 ? -13.824 -5.318 -1.678 1.00 95.50 121 TYR A CA 1
ATOM 977 C C . TYR A 1 121 ? -13.123 -4.187 -2.446 1.00 95.50 121 TYR A C 1
ATOM 979 O O . TYR A 1 121 ? -13.276 -4.091 -3.663 1.00 95.50 121 TYR A O 1
ATOM 987 N N . ALA A 1 122 ? -12.289 -3.383 -1.777 1.00 94.25 122 ALA A N 1
ATOM 988 C CA . ALA A 1 122 ? -11.539 -2.292 -2.401 1.00 94.25 122 ALA A CA 1
ATOM 989 C C . ALA A 1 122 ? -10.622 -2.781 -3.535 1.00 94.25 122 ALA A C 1
ATOM 991 O O . ALA A 1 122 ? -10.556 -2.164 -4.602 1.00 94.25 122 ALA A O 1
ATOM 992 N N . ARG A 1 123 ? -9.962 -3.931 -3.345 1.00 91.50 123 ARG A N 1
ATOM 993 C CA . ARG A 1 123 ? -9.130 -4.557 -4.383 1.00 91.50 123 ARG A CA 1
ATOM 994 C C . ARG A 1 123 ? -9.956 -4.964 -5.605 1.00 91.50 123 ARG A C 1
ATOM 996 O O . ARG A 1 123 ? -9.545 -4.670 -6.726 1.00 91.50 123 ARG A O 1
ATOM 1003 N N . VAL A 1 124 ? -11.116 -5.598 -5.403 1.00 93.75 124 VAL A N 1
ATOM 1004 C CA . VAL A 1 124 ? -12.026 -5.992 -6.495 1.00 93.75 124 VAL A CA 1
ATOM 1005 C C . VAL A 1 124 ? -12.560 -4.766 -7.236 1.00 93.75 124 VAL A C 1
ATOM 1007 O O . VAL A 1 124 ? -12.573 -4.773 -8.463 1.00 93.75 124 VAL A O 1
ATOM 1010 N N . GLN A 1 125 ? -12.927 -3.694 -6.528 1.00 92.12 125 GLN A N 1
ATOM 1011 C CA . GLN A 1 125 ? -13.362 -2.439 -7.156 1.00 92.12 125 GLN A CA 1
ATOM 1012 C C . GLN A 1 125 ? -12.262 -1.814 -8.026 1.00 92.12 125 GLN A C 1
ATOM 1014 O O . GLN A 1 125 ? -12.535 -1.279 -9.096 1.00 92.12 125 GLN A O 1
ATOM 1019 N N . CYS A 1 126 ? -11.001 -1.897 -7.596 1.00 88.50 126 CYS A N 1
ATOM 1020 C CA . CYS A 1 126 ? -9.903 -1.228 -8.287 1.00 88.50 126 CYS A CA 1
ATOM 1021 C C . CYS A 1 126 ? -9.351 -2.001 -9.500 1.00 88.50 126 CYS A C 1
ATOM 1023 O O . CYS A 1 126 ? -8.951 -1.373 -10.488 1.00 88.50 126 CYS A O 1
ATOM 1025 N N . PHE A 1 127 ? -9.300 -3.336 -9.423 1.00 87.94 127 PHE A N 1
ATOM 1026 C CA . PHE A 1 127 ? -8.664 -4.204 -10.429 1.00 87.94 127 PHE A CA 1
ATOM 1027 C C . PHE A 1 127 ? -9.637 -5.148 -11.155 1.00 87.94 127 PHE A C 1
ATOM 1029 O O . PHE A 1 127 ? -9.243 -5.825 -12.103 1.00 87.94 127 PHE A O 1
ATOM 1036 N N . GLY A 1 128 ? -10.902 -5.196 -10.733 1.00 86.81 128 GLY A N 1
ATOM 1037 C CA . GLY A 1 128 ? -11.886 -6.163 -11.211 1.00 86.81 128 GLY A CA 1
ATOM 1038 C C . GLY A 1 128 ? -11.671 -7.569 -10.638 1.00 86.81 128 GLY A C 1
ATOM 1039 O O . GLY A 1 128 ? -10.624 -7.899 -10.083 1.00 86.81 128 GLY A O 1
ATOM 1040 N N . ALA A 1 129 ? -12.671 -8.439 -10.799 1.00 75.25 129 ALA A N 1
ATOM 1041 C CA . ALA A 1 129 ? -12.651 -9.799 -10.248 1.00 75.25 129 ALA A CA 1
ATOM 1042 C C . ALA A 1 129 ? -11.577 -10.724 -10.866 1.00 75.25 129 ALA A C 1
ATOM 1044 O O . ALA A 1 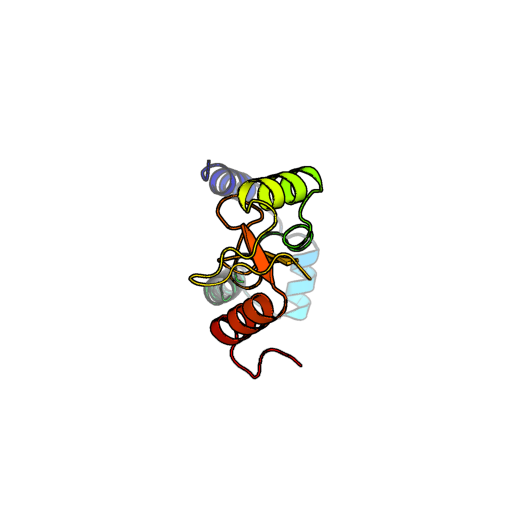129 ? -11.245 -11.748 -10.278 1.00 75.25 129 ALA A O 1
ATOM 1045 N N . LYS A 1 130 ? -11.024 -10.376 -12.039 1.00 64.44 130 LYS A N 1
ATOM 1046 C CA . LYS A 1 130 ? -10.031 -11.188 -12.769 1.00 64.44 130 LYS A CA 1
ATOM 1047 C C . LYS A 1 130 ? -8.569 -10.832 -12.460 1.00 64.44 130 LYS A C 1
ATOM 1049 O O . LYS A 1 130 ? -7.680 -11.527 -12.932 1.00 64.44 130 LYS A O 1
ATOM 1054 N N . GLY A 1 131 ? -8.297 -9.789 -11.673 1.00 56.69 131 GLY A N 1
ATOM 1055 C CA . GLY A 1 131 ? -6.932 -9.335 -11.356 1.00 56.69 131 GLY A CA 1
ATOM 1056 C C . GLY A 1 131 ? -6.177 -10.177 -10.314 1.00 56.69 131 GLY A C 1
ATOM 1057 O O . GLY A 1 131 ? -5.293 -9.639 -9.650 1.00 56.69 131 GLY A O 1
ATOM 1058 N N . PHE A 1 132 ? -6.552 -11.447 -10.113 1.00 53.72 132 PHE A N 1
ATOM 1059 C CA . PHE A 1 132 ? -6.129 -12.271 -8.967 1.00 53.72 132 PHE A CA 1
ATOM 1060 C C . PHE A 1 132 ? -5.553 -13.650 -9.334 1.00 53.72 132 PHE A C 1
ATOM 1062 O O . PHE A 1 132 ? -5.570 -14.546 -8.492 1.00 53.72 132 PHE A O 1
ATOM 1069 N N . THR A 1 133 ? -5.047 -13.828 -10.557 1.00 43.47 133 THR A N 1
ATOM 1070 C CA . THR A 1 133 ? -4.214 -14.993 -10.918 1.00 43.47 133 THR A CA 1
ATOM 1071 C C . THR A 1 133 ? -2.739 -14.682 -10.749 1.00 43.47 133 THR A C 1
ATOM 1073 O O . THR A 1 133 ? -2.331 -13.617 -11.270 1.00 43.47 133 THR A O 1
#

pLDDT: mean 77.14, std 20.1, range [36.91, 98.5]

Secondary structure (DSSP, 8-state):
---HHHHHHHHHHTT--SS--HHHHHHHHHH-S--HHHHHHHHHHHHHHS--------TTTTT---HHHHHHHHHHTTTS--STT----SSEEEEESS-GGGT----TTTEEEEEHHHHHHHHHHHH-TTTT-

Foldseek 3Di:
DPPPPVVVVVVVVVDDDPDDPPVVVVVCVVVDDDDPVRVVVVVVVVVVPPDPDPPPPDPDPQPDADPVLVVVQCVVQVQAAPDPPGGDNPQKDKDFCQDVVNVTHNDSVRIHIHHPVVRVVSVCVVQNPPNPD

Sequence (133 aa):
EKGNNIHIFKEKIIRLAPTPSRKFDKAKDLIGDYTDAEIVEILVDQKLREPRAPERGSSKFGRYISKELKDFVFKRAKHSCEFEGCNEKRFLQIDHIIPVAKGGENTPENLRVLCANHNQYARVQCFGAKGFT

Radius of gyration: 25.43 Å; chains: 1; bounding box: 57×37×63 Å